Protein AF-A0A0G1ATC6-F1 (afdb_monomer_lite)

Sequence (109 aa):
MDLQSLRLQIEQAGFSEEARKLLLAMIDKTVVKGSMSDEEKKKLLEMIDVEVDKANLEADAREDMATLLDGLVNDVDVAAGVAEEQLVQLDKQTDEEVSAVGKSASAGQ

Radius of gyration: 33.74 Å; chains: 1; bounding box: 64×15×96 Å

Structure (mmCIF, N/CA/C/O backbone):
data_AF-A0A0G1ATC6-F1
#
_entry.id   AF-A0A0G1ATC6-F1
#
loop_
_atom_site.group_PDB
_atom_site.id
_atom_site.type_symbol
_atom_site.label_atom_id
_atom_site.label_alt_id
_atom_site.label_comp_id
_atom_site.label_asym_id
_atom_site.label_entity_id
_atom_site.label_seq_id
_atom_site.pdbx_PDB_ins_code
_atom_site.Cartn_x
_atom_site.Cartn_y
_atom_site.Cartn_z
_atom_site.occupancy
_atom_site.B_iso_or_equiv
_atom_site.auth_seq_id
_atom_site.auth_comp_id
_atom_site.auth_asym_id
_atom_site.auth_atom_id
_atom_site.pdbx_PDB_model_num
ATOM 1 N N . MET A 1 1 ? -21.047 6.910 12.163 1.00 63.84 1 MET A N 1
ATOM 2 C CA . MET A 1 1 ? -20.668 5.666 11.466 1.00 63.84 1 MET A CA 1
ATOM 3 C C . MET A 1 1 ? -20.840 4.529 12.456 1.00 63.84 1 MET A C 1
ATOM 5 O O . MET A 1 1 ? -20.387 4.681 13.584 1.00 63.84 1 MET A O 1
ATOM 9 N N . ASP A 1 2 ? -21.560 3.471 12.094 1.00 82.00 2 ASP A N 1
ATOM 10 C CA . ASP A 1 2 ? -21.732 2.295 12.959 1.00 82.00 2 ASP A CA 1
ATOM 11 C C . ASP A 1 2 ? -20.622 1.250 12.724 1.00 82.00 2 ASP A C 1
ATOM 13 O O . ASP A 1 2 ? -19.848 1.343 11.769 1.00 82.00 2 ASP A O 1
ATOM 17 N N . LEU A 1 3 ? -20.521 0.263 13.621 1.00 80.38 3 LEU A N 1
ATOM 18 C CA . LEU A 1 3 ? -19.479 -0.772 13.572 1.00 80.38 3 LEU A CA 1
ATOM 19 C C . LEU A 1 3 ? -19.601 -1.693 12.348 1.00 80.38 3 LEU A C 1
ATOM 21 O O . LEU A 1 3 ? -18.589 -2.205 11.880 1.00 80.38 3 LEU A O 1
ATOM 25 N N . GLN A 1 4 ? -20.811 -1.888 11.817 1.00 83.25 4 GLN A N 1
ATOM 26 C CA . GLN A 1 4 ? -21.037 -2.698 10.614 1.00 83.25 4 GLN A CA 1
ATOM 27 C C . GLN A 1 4 ? -20.516 -1.981 9.366 1.00 83.25 4 GLN A C 1
ATOM 29 O O . GLN A 1 4 ? -19.841 -2.582 8.535 1.00 83.25 4 GLN A O 1
ATOM 34 N N . SER A 1 5 ? -20.747 -0.675 9.278 1.00 85.19 5 SER A N 1
ATOM 35 C CA . SER A 1 5 ? -20.224 0.190 8.224 1.00 85.19 5 SER A CA 1
ATOM 36 C C . SER A 1 5 ? -18.699 0.241 8.264 1.00 85.19 5 SER A C 1
ATOM 38 O O . SER A 1 5 ? -18.057 0.119 7.226 1.00 85.19 5 SER A O 1
ATOM 40 N N . LEU A 1 6 ? -18.109 0.362 9.460 1.00 83.75 6 LEU A N 1
ATOM 41 C CA . LEU A 1 6 ? -16.654 0.341 9.633 1.00 83.75 6 LEU A CA 1
ATOM 42 C C . LEU A 1 6 ? -16.053 -1.009 9.212 1.00 83.75 6 LEU A C 1
ATOM 44 O O . LEU A 1 6 ? -15.051 -1.044 8.503 1.00 83.75 6 LEU A O 1
ATOM 48 N N . ARG A 1 7 ? -16.691 -2.119 9.603 1.00 86.88 7 ARG A N 1
ATOM 49 C CA . ARG A 1 7 ? -16.295 -3.470 9.187 1.00 86.88 7 ARG A CA 1
ATOM 50 C C . ARG A 1 7 ? -16.283 -3.601 7.665 1.00 86.88 7 ARG A C 1
ATOM 52 O O . ARG A 1 7 ? -15.287 -4.044 7.104 1.00 86.88 7 ARG A O 1
ATOM 59 N N . LEU A 1 8 ? -17.363 -3.178 7.008 1.00 88.88 8 LEU A N 1
ATOM 60 C CA . LEU A 1 8 ? -17.495 -3.259 5.554 1.00 88.88 8 LEU A CA 1
ATOM 61 C C . LEU A 1 8 ? -16.427 -2.415 4.845 1.00 88.88 8 LEU A C 1
ATOM 63 O O . LEU A 1 8 ? -15.848 -2.856 3.857 1.00 88.88 8 LEU A O 1
ATOM 67 N N . GLN A 1 9 ? -16.118 -1.230 5.380 1.00 87.62 9 GLN A N 1
ATOM 68 C CA . GLN A 1 9 ? -15.035 -0.393 4.863 1.00 87.62 9 GLN A CA 1
ATOM 69 C C . GLN A 1 9 ? -13.667 -1.060 5.007 1.00 87.62 9 GLN A C 1
ATOM 71 O O . GLN A 1 9 ? -12.876 -0.984 4.078 1.00 87.62 9 GLN A O 1
ATOM 76 N N . ILE A 1 10 ? -13.389 -1.751 6.114 1.00 87.56 10 ILE A N 1
ATOM 77 C CA . ILE A 1 10 ? -12.134 -2.501 6.293 1.00 87.56 10 ILE A CA 1
ATOM 78 C C . ILE A 1 10 ? -12.046 -3.698 5.343 1.00 87.56 10 ILE A C 1
ATOM 80 O O . ILE A 1 10 ? -10.961 -4.017 4.866 1.00 87.56 10 ILE A O 1
ATOM 84 N N . GLU A 1 11 ? -13.165 -4.362 5.053 1.00 86.75 11 GLU A N 1
ATOM 85 C CA . GLU A 1 11 ? -13.206 -5.465 4.084 1.00 86.75 11 GLU A CA 1
ATOM 86 C C . GLU A 1 11 ? -12.982 -4.985 2.641 1.00 86.75 11 GLU A C 1
ATOM 88 O O . GLU A 1 11 ? -12.418 -5.722 1.834 1.00 86.75 11 GLU A O 1
ATOM 93 N N . GLN A 1 12 ? -13.402 -3.758 2.325 1.00 88.94 12 GLN A N 1
ATOM 94 C CA . GLN A 1 12 ? -13.230 -3.136 1.008 1.00 88.94 12 GLN A CA 1
ATOM 95 C C . GLN A 1 12 ? -11.910 -2.376 0.860 1.00 88.94 12 GLN A C 1
ATOM 97 O O . GLN A 1 12 ? -11.427 -2.191 -0.257 1.00 88.94 12 GLN A O 1
ATOM 102 N N . ALA A 1 13 ? -11.333 -1.919 1.968 1.00 78.12 13 ALA A N 1
ATOM 103 C CA . ALA A 1 13 ? -10.046 -1.257 1.983 1.00 78.12 13 ALA A CA 1
ATOM 104 C C . ALA A 1 13 ? -8.949 -2.270 1.639 1.00 78.12 13 ALA A C 1
ATOM 106 O O . ALA A 1 13 ? -8.936 -3.394 2.142 1.00 78.12 13 ALA A O 1
ATOM 107 N N . GLY A 1 14 ? -8.013 -1.862 0.782 1.00 85.62 14 GLY A N 1
ATOM 108 C CA . GLY A 1 14 ? -6.887 -2.677 0.317 1.00 85.62 14 GLY A CA 1
ATOM 109 C C . GLY A 1 14 ? -5.828 -2.972 1.385 1.00 85.62 14 GLY A C 1
ATOM 110 O O . GLY A 1 14 ? -4.654 -3.061 1.047 1.00 85.62 14 GLY A O 1
ATOM 111 N N . PHE A 1 15 ? -6.225 -3.096 2.655 1.00 89.44 15 PHE A N 1
ATOM 112 C CA . PHE A 1 15 ? -5.347 -3.446 3.764 1.00 89.44 15 PHE A CA 1
ATOM 113 C C . PHE A 1 15 ? -4.686 -4.804 3.547 1.00 89.44 15 PHE A C 1
ATOM 115 O O . PHE A 1 15 ? -5.281 -5.734 2.983 1.00 89.44 15 PHE A O 1
ATOM 122 N N . SER A 1 16 ? -3.479 -4.946 4.092 1.00 89.94 16 SER A N 1
ATOM 123 C CA . SER A 1 16 ? -2.816 -6.239 4.188 1.00 89.94 16 SER A CA 1
ATOM 124 C C . SER A 1 16 ? -3.696 -7.264 4.917 1.00 89.94 16 SER A C 1
ATOM 126 O O . SER A 1 16 ? -4.510 -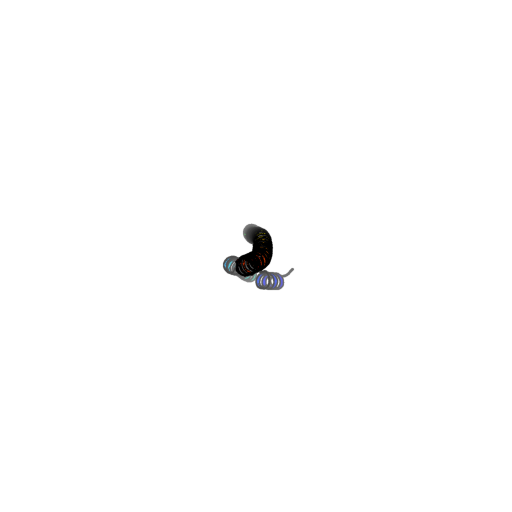6.931 5.782 1.00 89.94 16 SER A O 1
ATOM 128 N N . GLU A 1 17 ? -3.549 -8.550 4.581 1.00 90.94 17 GLU A N 1
ATOM 129 C CA . GLU A 1 17 ? -4.370 -9.604 5.190 1.00 90.94 17 GLU A CA 1
ATOM 130 C C . GLU A 1 17 ? -4.215 -9.646 6.720 1.00 90.94 17 GLU A C 1
ATOM 132 O O . GLU A 1 17 ? -5.187 -9.888 7.441 1.00 90.94 17 GLU A O 1
ATOM 137 N N . GLU A 1 18 ? -3.004 -9.380 7.211 1.00 89.62 18 GLU A N 1
ATOM 138 C CA . GLU A 1 18 ? -2.687 -9.318 8.635 1.00 89.62 18 GLU A CA 1
ATOM 139 C C . GLU A 1 18 ? -3.382 -8.137 9.318 1.00 89.62 18 GLU A C 1
ATOM 141 O O . GLU A 1 18 ? -4.114 -8.342 10.293 1.00 89.62 18 GLU A O 1
ATOM 146 N N . ALA A 1 19 ? -3.229 -6.921 8.781 1.00 88.50 19 ALA A N 1
ATOM 147 C CA . ALA A 1 19 ? -3.880 -5.738 9.330 1.00 88.50 19 ALA A CA 1
ATOM 148 C C . ALA A 1 19 ? -5.403 -5.877 9.293 1.00 88.50 19 ALA A C 1
ATOM 150 O O . ALA A 1 19 ? -6.069 -5.633 10.299 1.00 88.50 19 ALA A O 1
ATOM 151 N N . ARG A 1 20 ? -5.962 -6.379 8.186 1.00 92.56 20 ARG A N 1
ATOM 152 C CA . ARG A 1 20 ? -7.397 -6.653 8.059 1.00 92.56 20 ARG A CA 1
ATOM 153 C C . ARG A 1 20 ? -7.886 -7.616 9.140 1.00 92.56 20 ARG A C 1
ATOM 155 O O . ARG A 1 20 ? -8.885 -7.332 9.798 1.00 92.56 20 ARG A O 1
ATOM 162 N N . LYS A 1 21 ? -7.192 -8.738 9.361 1.00 92.56 21 LYS A N 1
ATOM 163 C CA . LYS A 1 21 ? -7.546 -9.713 10.412 1.00 92.56 21 LYS A CA 1
ATOM 164 C C . LYS A 1 21 ? -7.554 -9.072 11.799 1.00 92.56 21 LYS A C 1
ATOM 166 O O . LYS A 1 21 ? -8.488 -9.294 12.568 1.00 92.56 21 LYS A O 1
ATOM 171 N N . LEU A 1 22 ? -6.539 -8.273 12.113 1.00 91.00 22 LEU A N 1
ATOM 172 C CA . LEU A 1 22 ? -6.414 -7.599 13.404 1.00 91.00 22 LEU A CA 1
ATOM 173 C C . LEU A 1 22 ? -7.483 -6.514 13.605 1.00 91.00 22 LEU A C 1
ATOM 175 O O . LEU A 1 22 ? -8.117 -6.479 14.661 1.00 91.00 22 LEU A O 1
ATOM 179 N N . LEU A 1 23 ? -7.736 -5.681 12.592 1.00 90.38 23 LEU A N 1
ATOM 180 C CA . LEU A 1 23 ? -8.768 -4.640 12.621 1.00 90.38 23 LEU A CA 1
ATOM 181 C C . LEU A 1 23 ? -10.166 -5.245 12.808 1.00 90.38 23 LEU A C 1
ATOM 183 O O . LEU A 1 23 ? -10.927 -4.796 13.667 1.00 90.38 23 LEU A O 1
ATOM 187 N N . LEU A 1 24 ? -10.487 -6.312 12.069 1.00 91.12 24 LEU A N 1
ATOM 188 C CA . LEU A 1 24 ? -11.759 -7.024 12.212 1.00 91.12 24 LEU A CA 1
ATOM 189 C C . LEU A 1 24 ? -11.901 -7.664 13.598 1.00 91.12 24 LEU A C 1
ATOM 191 O O . LEU A 1 24 ? -12.950 -7.527 14.225 1.00 91.12 24 LEU A O 1
ATOM 195 N N . ALA A 1 25 ? -10.839 -8.280 14.126 1.00 91.06 25 ALA A N 1
ATOM 196 C CA . ALA A 1 25 ? -10.853 -8.850 15.472 1.00 91.06 25 ALA A CA 1
ATOM 197 C C . ALA A 1 25 ? -11.091 -7.784 16.557 1.00 91.06 25 ALA A C 1
ATOM 199 O O . ALA A 1 25 ? -11.797 -8.038 17.537 1.00 91.06 25 ALA A O 1
ATOM 200 N N . MET A 1 26 ? -10.532 -6.580 16.392 1.00 88.19 26 MET A N 1
ATOM 201 C CA . MET A 1 26 ? -10.790 -5.458 17.298 1.00 88.19 26 MET A CA 1
ATOM 202 C C . MET A 1 26 ? -12.248 -4.995 17.226 1.00 88.19 26 MET A C 1
ATOM 204 O O . MET A 1 26 ? -12.861 -4.779 18.272 1.00 88.19 26 MET A O 1
ATOM 208 N N . ILE A 1 27 ? -12.827 -4.914 16.027 1.00 87.75 27 ILE A N 1
ATOM 209 C CA . ILE A 1 27 ? -14.240 -4.559 15.846 1.00 87.75 27 ILE A CA 1
ATOM 210 C C . ILE A 1 27 ? -15.159 -5.608 16.463 1.00 87.75 27 ILE A C 1
ATOM 212 O O . ILE A 1 27 ? -16.046 -5.245 17.234 1.00 87.75 27 ILE A O 1
ATOM 216 N N . ASP A 1 28 ? -14.933 -6.893 16.195 1.00 88.94 28 ASP A N 1
ATOM 217 C CA . ASP A 1 28 ? -15.744 -7.978 16.755 1.00 88.94 28 ASP A CA 1
ATOM 218 C C . ASP A 1 28 ? -15.688 -7.964 18.294 1.00 88.94 28 ASP A C 1
ATOM 220 O O . ASP A 1 28 ? -16.715 -8.078 18.969 1.00 88.94 28 ASP A O 1
ATOM 224 N N . LYS A 1 29 ? -14.507 -7.709 18.874 1.00 86.94 29 LYS A N 1
ATOM 225 C CA . LYS A 1 29 ? -14.342 -7.536 20.326 1.00 86.94 29 LYS A CA 1
ATOM 226 C C . LYS A 1 29 ? -15.137 -6.341 20.861 1.00 86.94 29 LYS A C 1
ATOM 228 O O . LYS A 1 29 ? -15.742 -6.440 21.929 1.00 86.94 29 LYS A O 1
ATOM 233 N N . THR A 1 30 ? -15.152 -5.220 20.143 1.00 85.38 30 THR A N 1
ATOM 234 C CA . THR A 1 30 ? -15.942 -4.035 20.504 1.00 85.38 30 THR A CA 1
ATOM 235 C C . THR A 1 30 ? -17.442 -4.289 20.396 1.00 85.38 30 THR A C 1
ATOM 237 O O . THR A 1 30 ? -18.178 -3.849 21.277 1.00 85.38 30 THR A O 1
ATOM 240 N N . VAL A 1 31 ? -17.900 -5.030 19.383 1.00 82.69 31 VAL A N 1
ATOM 241 C CA . VAL A 1 31 ? -19.310 -5.433 19.248 1.00 82.69 31 VAL A CA 1
ATOM 242 C C . VAL A 1 31 ? -19.743 -6.255 20.462 1.00 82.69 31 VAL A C 1
ATOM 244 O O . VAL A 1 31 ? -20.782 -5.966 21.050 1.00 82.69 31 VAL A O 1
ATOM 247 N N . VAL A 1 32 ? -18.923 -7.220 20.893 1.00 85.00 32 VAL A N 1
ATOM 248 C CA . VAL A 1 32 ? -19.210 -8.052 22.075 1.00 85.00 32 VAL A CA 1
ATOM 249 C C . VAL A 1 32 ? -19.223 -7.229 23.367 1.00 85.00 32 VAL A C 1
ATOM 251 O O . VAL A 1 32 ? -20.089 -7.428 24.216 1.00 85.00 32 VAL A O 1
ATOM 254 N N . LYS A 1 33 ? -18.282 -6.292 23.534 1.00 85.00 33 LYS A N 1
ATOM 255 C CA . LYS A 1 33 ? -18.207 -5.426 24.724 1.00 85.00 33 LYS A CA 1
ATOM 256 C C . LYS A 1 33 ? -19.236 -4.289 24.734 1.00 85.00 33 LYS A C 1
ATOM 258 O O . LYS A 1 33 ? -19.426 -3.661 25.773 1.00 85.00 33 LYS A O 1
ATOM 263 N N . GLY A 1 34 ? -19.814 -3.948 23.584 1.00 82.00 34 GLY A N 1
ATOM 264 C CA . GLY A 1 34 ? -20.662 -2.768 23.388 1.00 82.00 34 GLY A CA 1
ATOM 265 C C . GLY A 1 34 ? -19.924 -1.423 23.455 1.00 82.00 34 GLY A C 1
ATOM 266 O O . GLY A 1 34 ? -20.546 -0.376 23.294 1.00 82.00 34 GLY A O 1
ATOM 267 N N . SER A 1 35 ? -18.609 -1.418 23.698 1.00 82.56 35 SER A N 1
ATOM 268 C CA . SER A 1 35 ? -17.782 -0.210 23.744 1.00 82.56 35 SER A CA 1
ATOM 269 C C . SER A 1 35 ? -16.312 -0.513 23.441 1.00 82.56 35 SER A C 1
ATOM 271 O O . SER A 1 35 ? -15.857 -1.656 23.532 1.00 82.56 35 SER A O 1
ATOM 273 N N . MET A 1 36 ? -15.577 0.528 23.048 1.00 82.25 36 MET A N 1
ATOM 274 C CA . MET A 1 36 ? -14.145 0.489 22.753 1.00 82.25 36 MET A CA 1
ATOM 275 C C . MET A 1 36 ? -13.434 1.438 23.716 1.00 82.25 36 MET A C 1
ATOM 277 O O . MET A 1 36 ? -13.859 2.592 23.847 1.00 82.25 36 MET A O 1
ATOM 281 N N . SER A 1 37 ? -12.382 0.971 24.392 1.00 87.00 37 SER A N 1
ATOM 282 C CA . SER A 1 37 ? -11.574 1.853 25.243 1.00 87.00 37 SER A CA 1
ATOM 283 C C . SER A 1 37 ? -10.783 2.853 24.397 1.00 87.00 37 SER A C 1
ATOM 285 O O . SER A 1 37 ? -10.552 2.630 23.209 1.00 87.00 37 SER A O 1
ATOM 287 N N . ASP A 1 38 ? -10.338 3.958 24.995 1.00 88.12 38 ASP A N 1
ATOM 288 C CA . ASP A 1 38 ? -9.525 4.945 24.270 1.00 88.12 38 ASP A CA 1
ATOM 289 C C . ASP A 1 38 ? -8.173 4.371 23.826 1.00 88.12 38 ASP A C 1
ATOM 291 O O . ASP A 1 38 ? -7.672 4.716 22.760 1.00 88.12 38 ASP A O 1
ATOM 295 N N . GLU A 1 39 ? -7.630 3.418 24.584 1.00 88.69 39 GLU A N 1
ATOM 296 C CA . GLU A 1 39 ? -6.441 2.656 24.200 1.00 88.69 39 GLU A CA 1
ATOM 297 C C . GLU A 1 39 ? -6.704 1.754 22.981 1.00 88.69 39 GLU A C 1
ATOM 299 O O . GLU A 1 39 ? -5.901 1.719 22.051 1.00 88.69 39 GLU A O 1
ATOM 304 N N . GLU A 1 40 ? -7.858 1.075 22.935 1.00 84.44 40 GLU A N 1
ATOM 305 C CA . GLU A 1 40 ? -8.268 0.266 21.780 1.00 84.44 40 GLU A CA 1
ATOM 306 C C . GLU A 1 40 ? -8.492 1.149 20.538 1.00 84.44 40 GLU A C 1
ATOM 308 O O . GLU A 1 40 ? -8.050 0.786 19.450 1.00 84.44 40 GLU A O 1
ATOM 313 N N . LYS A 1 41 ? -9.087 2.341 20.689 1.00 84.88 41 LYS A N 1
ATOM 314 C CA . LYS A 1 41 ? -9.232 3.310 19.587 1.00 84.88 41 LYS A CA 1
ATOM 315 C C . LYS A 1 41 ? -7.882 3.804 19.081 1.00 84.88 41 LYS A C 1
ATOM 317 O O . LYS A 1 41 ? -7.670 3.853 17.875 1.00 84.88 41 LYS A O 1
ATOM 322 N N . LYS A 1 42 ? -6.972 4.162 19.993 1.00 90.88 42 LYS A N 1
ATOM 323 C CA . LYS A 1 42 ? -5.632 4.640 19.639 1.00 90.88 42 LYS A CA 1
ATOM 324 C C . LYS A 1 42 ? -4.872 3.581 18.847 1.00 90.88 42 LYS A C 1
ATOM 326 O O . LYS A 1 42 ? -4.347 3.885 17.785 1.00 90.88 42 LYS A O 1
ATOM 331 N N . LYS A 1 43 ? -4.901 2.332 19.311 1.00 87.75 43 LYS A N 1
ATOM 332 C CA . LYS A 1 43 ? -4.269 1.213 18.610 1.00 87.75 43 LYS A CA 1
ATOM 333 C C . LYS A 1 43 ? -4.870 0.980 17.220 1.00 87.75 43 LYS A C 1
ATOM 335 O O . LYS A 1 43 ? -4.139 0.674 16.286 1.00 87.75 43 LYS A O 1
ATOM 340 N N . LEU A 1 44 ? -6.189 1.126 17.076 1.00 87.94 44 LEU A N 1
ATOM 341 C CA . LEU A 1 44 ? -6.860 0.999 15.781 1.00 87.94 44 LEU A CA 1
ATOM 342 C C . LEU A 1 44 ? -6.401 2.087 14.799 1.00 87.94 44 LEU A C 1
ATOM 344 O O . LEU A 1 44 ? -6.141 1.777 13.643 1.00 87.94 44 LEU A O 1
ATOM 348 N N . LEU A 1 45 ? -6.260 3.331 15.265 1.00 88.94 45 LEU A N 1
ATOM 349 C CA . LEU A 1 45 ? -5.745 4.438 14.453 1.00 88.94 45 LEU A CA 1
ATOM 350 C C . LEU A 1 45 ? -4.281 4.225 14.057 1.00 88.94 45 LEU A C 1
ATOM 352 O O . LEU A 1 45 ? -3.971 4.305 12.878 1.00 88.94 45 LEU A O 1
ATOM 356 N N . GLU A 1 46 ? -3.415 3.852 15.003 1.00 91.12 46 GLU A N 1
ATOM 357 C CA . GLU A 1 46 ? -1.998 3.571 14.723 1.00 91.12 46 GLU A CA 1
ATOM 358 C C . GLU A 1 46 ? -1.827 2.470 13.664 1.00 91.12 46 GLU A C 1
ATOM 360 O O . GLU A 1 46 ? -0.953 2.555 12.806 1.00 91.12 46 GLU A O 1
ATOM 365 N N . MET A 1 47 ? -2.677 1.438 13.690 1.00 88.62 47 MET A N 1
ATOM 366 C CA . MET A 1 47 ? -2.666 0.391 12.666 1.00 88.62 47 MET A CA 1
ATOM 367 C C . MET A 1 47 ? -3.081 0.900 11.285 1.00 88.62 47 MET A C 1
ATOM 369 O O . MET A 1 47 ? -2.505 0.475 10.285 1.00 88.62 47 MET A O 1
ATOM 373 N N . ILE A 1 48 ? -4.084 1.778 11.226 1.00 88.25 48 ILE A N 1
ATOM 374 C CA . ILE A 1 48 ? -4.523 2.387 9.967 1.00 88.25 48 ILE A CA 1
ATOM 375 C C . ILE A 1 48 ? -3.413 3.281 9.411 1.00 88.25 48 ILE A C 1
ATOM 377 O O . ILE A 1 48 ? -3.112 3.172 8.227 1.00 88.25 48 ILE A O 1
ATOM 381 N N . ASP A 1 49 ? -2.778 4.097 10.253 1.00 90.56 49 ASP A N 1
ATOM 382 C CA . ASP A 1 49 ? -1.696 4.999 9.843 1.00 90.56 49 ASP A CA 1
ATOM 383 C C . ASP A 1 49 ? -0.524 4.222 9.224 1.00 90.56 49 ASP A C 1
ATOM 385 O O . ASP A 1 49 ? -0.076 4.550 8.129 1.00 90.56 49 ASP A O 1
ATOM 389 N N . VAL A 1 50 ? -0.095 3.122 9.856 1.00 90.75 50 VAL A N 1
ATOM 390 C CA . VAL A 1 50 ? 0.975 2.261 9.318 1.00 90.75 50 VAL A CA 1
ATOM 391 C C . VAL A 1 50 ? 0.620 1.685 7.944 1.00 90.75 50 VAL A C 1
ATOM 393 O O . VAL A 1 50 ? 1.474 1.614 7.059 1.00 90.75 50 VAL A O 1
ATOM 396 N N . GLU A 1 51 ? -0.625 1.256 7.740 1.00 90.19 51 GLU A N 1
ATOM 397 C CA . GLU A 1 51 ? -1.058 0.727 6.443 1.00 90.19 51 GLU A CA 1
ATOM 398 C C . GLU A 1 51 ? -1.171 1.824 5.375 1.00 90.19 51 GLU A C 1
ATOM 400 O O . GLU A 1 51 ? -0.848 1.573 4.215 1.00 90.19 51 GLU A O 1
ATOM 405 N N . VAL A 1 52 ? -1.576 3.040 5.752 1.00 89.19 52 VAL A N 1
ATOM 406 C CA . VAL A 1 52 ? -1.587 4.200 4.848 1.00 89.19 52 VAL A CA 1
ATOM 407 C C . VAL A 1 52 ? -0.166 4.555 4.418 1.00 89.19 52 VAL A C 1
ATOM 409 O O . VAL A 1 52 ? 0.089 4.699 3.222 1.00 89.19 52 VAL A O 1
ATOM 412 N N . ASP A 1 53 ? 0.772 4.630 5.361 1.00 90.62 53 ASP A N 1
ATOM 413 C CA . ASP A 1 53 ? 2.178 4.914 5.067 1.00 90.62 53 ASP A CA 1
ATOM 414 C C . ASP A 1 53 ? 2.782 3.851 4.145 1.00 90.62 53 ASP A C 1
ATOM 416 O O . ASP A 1 53 ? 3.478 4.169 3.178 1.00 90.62 53 ASP A O 1
ATOM 420 N N . LYS A 1 54 ? 2.463 2.578 4.393 1.00 87.69 54 LYS A N 1
ATOM 421 C CA . LYS A 1 54 ? 2.888 1.477 3.529 1.00 87.69 54 LYS A CA 1
ATOM 422 C C . LYS A 1 54 ? 2.292 1.586 2.125 1.00 87.69 54 LYS A C 1
ATOM 424 O O . LYS A 1 54 ? 3.014 1.379 1.154 1.00 87.69 54 LYS A O 1
ATOM 429 N N . ALA A 1 55 ? 1.007 1.911 2.003 1.00 86.06 55 ALA A N 1
ATOM 430 C CA . ALA A 1 55 ? 0.357 2.075 0.706 1.00 86.06 55 ALA A CA 1
ATOM 431 C C . ALA A 1 55 ? 0.973 3.228 -0.103 1.00 86.06 55 ALA A C 1
ATOM 433 O O . ALA A 1 55 ? 1.161 3.085 -1.310 1.00 86.06 55 ALA A O 1
ATOM 434 N N . ASN A 1 56 ? 1.336 4.331 0.557 1.00 86.50 56 ASN A N 1
ATOM 435 C CA . ASN A 1 56 ? 2.044 5.441 -0.082 1.00 86.50 56 ASN A CA 1
ATOM 436 C C . ASN A 1 56 ? 3.433 5.009 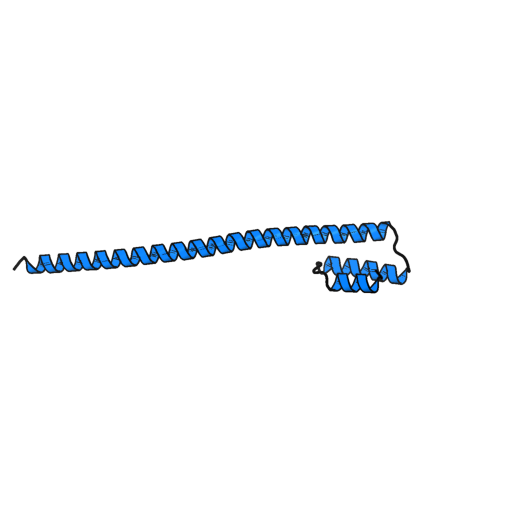-0.567 1.00 86.50 56 ASN A C 1
ATOM 438 O O . ASN A 1 56 ? 3.768 5.236 -1.723 1.00 86.50 56 ASN A O 1
ATOM 442 N N . LEU A 1 57 ? 4.197 4.289 0.262 1.00 87.62 57 LEU A N 1
ATOM 443 C CA . LEU A 1 57 ? 5.500 3.753 -0.143 1.00 87.62 57 LEU A CA 1
ATOM 444 C C . LEU A 1 57 ? 5.388 2.794 -1.342 1.00 87.62 57 LEU A C 1
ATOM 446 O O . LEU A 1 57 ? 6.224 2.812 -2.243 1.00 87.62 57 LEU A O 1
ATOM 450 N N . GLU A 1 58 ? 4.360 1.943 -1.365 1.00 86.81 58 GLU A N 1
ATOM 451 C CA . GLU A 1 58 ? 4.087 1.068 -2.508 1.00 86.81 58 GLU A CA 1
ATOM 452 C C . GLU A 1 58 ? 3.694 1.853 -3.765 1.00 86.81 58 GLU A C 1
ATOM 454 O O . GLU A 1 58 ? 4.005 1.406 -4.870 1.00 86.81 58 GLU A O 1
ATOM 459 N N . ALA A 1 59 ? 3.007 2.989 -3.624 1.00 87.25 59 ALA A N 1
ATOM 460 C CA . ALA A 1 59 ? 2.672 3.863 -4.743 1.00 87.25 59 ALA A CA 1
ATOM 461 C C . ALA A 1 59 ? 3.931 4.525 -5.322 1.00 87.25 59 ALA A C 1
ATOM 463 O O . ALA A 1 59 ? 4.150 4.414 -6.528 1.00 87.25 59 ALA A O 1
ATOM 464 N N . ASP A 1 60 ? 4.788 5.088 -4.467 1.00 86.19 60 ASP A N 1
ATOM 465 C CA . ASP A 1 60 ? 6.069 5.687 -4.863 1.00 86.19 60 ASP A CA 1
ATOM 466 C C . ASP A 1 60 ? 6.947 4.657 -5.595 1.00 86.19 60 ASP A C 1
ATOM 468 O O . ASP A 1 60 ? 7.430 4.893 -6.700 1.00 86.19 60 ASP A O 1
ATOM 472 N N . ALA A 1 61 ? 7.071 3.444 -5.042 1.00 82.12 61 ALA A N 1
ATOM 473 C CA . ALA A 1 61 ? 7.848 2.376 -5.670 1.00 82.12 61 ALA A CA 1
ATOM 474 C C . ALA A 1 61 ? 7.285 1.948 -7.039 1.00 82.12 61 ALA A C 1
ATOM 476 O O . ALA A 1 61 ? 8.043 1.596 -7.946 1.00 82.12 61 ALA A O 1
ATOM 477 N N . ARG A 1 62 ? 5.956 1.960 -7.214 1.00 81.88 62 ARG A N 1
ATOM 478 C CA . ARG A 1 62 ? 5.327 1.672 -8.515 1.00 81.88 62 ARG A CA 1
ATOM 479 C C . ARG A 1 62 ? 5.583 2.784 -9.525 1.00 81.88 62 ARG A C 1
ATOM 481 O O . ARG A 1 62 ? 5.759 2.471 -10.700 1.00 81.88 62 ARG A O 1
ATOM 488 N N . GLU A 1 63 ? 5.605 4.040 -9.093 1.00 87.12 63 GLU A N 1
ATOM 489 C CA . GLU A 1 63 ? 5.937 5.186 -9.944 1.00 87.12 63 GLU A CA 1
ATOM 490 C C . GLU A 1 63 ? 7.398 5.128 -10.414 1.00 87.12 63 GLU A C 1
ATOM 492 O O . GLU A 1 63 ? 7.669 5.246 -11.614 1.00 87.12 63 GLU A O 1
ATOM 497 N N . ASP A 1 64 ? 8.325 4.822 -9.506 1.0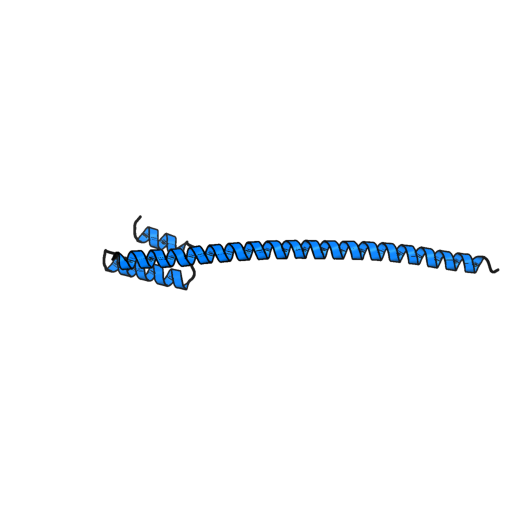0 83.94 64 ASP A N 1
AT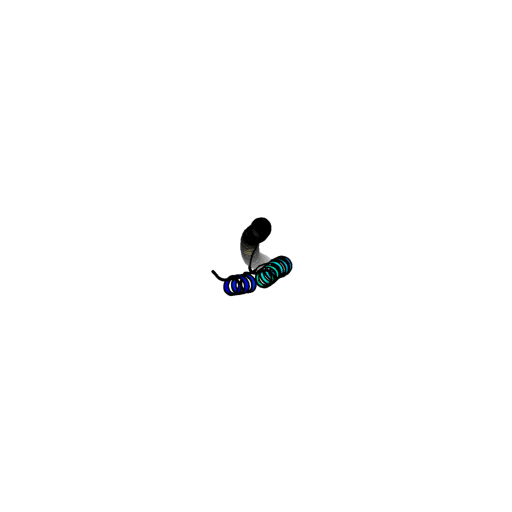OM 498 C CA . ASP A 1 64 ? 9.737 4.604 -9.838 1.00 83.94 64 ASP A CA 1
ATOM 499 C C . ASP A 1 64 ? 9.905 3.455 -10.843 1.00 83.94 64 ASP A C 1
ATOM 501 O O . ASP A 1 64 ? 10.618 3.582 -11.842 1.00 83.94 64 ASP A O 1
ATOM 505 N N . MET A 1 65 ? 9.210 2.331 -10.628 1.00 70.06 65 MET A N 1
ATOM 506 C CA . MET A 1 65 ? 9.226 1.207 -11.568 1.00 70.06 65 MET A CA 1
ATOM 507 C C . MET A 1 65 ? 8.630 1.576 -12.928 1.00 70.06 65 MET A C 1
ATOM 509 O O . MET A 1 65 ? 9.171 1.153 -13.947 1.00 70.06 65 MET A O 1
ATOM 513 N N . ALA A 1 66 ? 7.544 2.350 -12.972 1.00 78.69 66 ALA A N 1
ATOM 514 C CA . ALA A 1 66 ? 6.954 2.807 -14.227 1.00 78.69 66 ALA A CA 1
ATOM 515 C C . ALA A 1 66 ? 7.934 3.694 -15.005 1.00 78.69 66 ALA A C 1
ATOM 517 O O . ALA A 1 66 ? 8.116 3.491 -16.202 1.00 78.69 66 ALA A O 1
ATOM 518 N N . THR A 1 67 ? 8.630 4.598 -14.314 1.00 82.88 67 THR A N 1
ATOM 519 C CA . THR A 1 67 ? 9.663 5.459 -14.904 1.00 82.88 67 THR A CA 1
ATOM 520 C C . THR A 1 67 ? 10.836 4.641 -15.448 1.00 82.88 67 THR A C 1
ATOM 522 O O . THR A 1 67 ? 11.291 4.870 -16.567 1.00 82.88 67 THR A O 1
ATOM 525 N N . LEU A 1 68 ? 11.309 3.644 -14.692 1.00 80.88 68 LEU A N 1
ATOM 526 C CA . LEU A 1 68 ? 12.369 2.739 -15.147 1.00 80.88 68 LEU A CA 1
ATOM 527 C C . LEU A 1 68 ? 11.941 1.909 -16.363 1.00 80.88 68 LEU A C 1
ATOM 529 O O . LEU A 1 68 ? 12.738 1.714 -17.280 1.00 80.88 68 LEU A O 1
ATOM 533 N N . LEU A 1 69 ? 10.700 1.419 -16.379 1.00 78.06 69 LEU A N 1
ATOM 534 C CA . LEU A 1 69 ? 10.159 0.663 -17.508 1.00 78.06 69 LEU A CA 1
ATOM 535 C C . LEU A 1 69 ? 10.001 1.540 -18.755 1.00 78.06 69 LEU A C 1
ATOM 537 O O . LEU A 1 69 ? 10.335 1.080 -19.842 1.00 78.06 69 LEU A O 1
ATOM 541 N N . ASP A 1 70 ? 9.554 2.788 -18.609 1.00 78.88 70 ASP A N 1
ATOM 542 C CA . ASP A 1 70 ? 9.461 3.747 -19.716 1.00 78.88 70 ASP A CA 1
ATOM 543 C C . ASP A 1 70 ? 10.847 4.085 -20.287 1.00 78.88 70 ASP A C 1
ATOM 545 O O . ASP A 1 70 ? 11.059 4.051 -21.500 1.00 78.88 70 ASP A O 1
ATOM 549 N N . GLY A 1 71 ? 11.837 4.305 -19.415 1.00 79.81 71 GLY A N 1
ATOM 550 C CA . GLY A 1 71 ? 13.234 4.478 -19.820 1.00 79.81 71 GLY A CA 1
ATOM 551 C C . GLY A 1 71 ? 13.776 3.273 -20.594 1.00 79.81 71 GLY A C 1
ATOM 552 O O . GLY A 1 71 ? 14.366 3.440 -21.658 1.00 79.81 71 GLY A O 1
ATOM 553 N N . LEU A 1 72 ? 13.508 2.055 -20.114 1.00 75.62 72 LEU A N 1
ATOM 554 C CA . LEU A 1 72 ? 13.933 0.828 -20.790 1.00 75.62 72 LEU A CA 1
ATOM 555 C C . LEU A 1 72 ? 13.303 0.677 -22.182 1.00 75.62 72 LEU A C 1
ATOM 557 O O . LEU A 1 72 ? 13.987 0.252 -23.110 1.00 75.62 72 LEU A O 1
ATOM 561 N N . VAL A 1 73 ? 12.017 1.004 -22.336 1.00 76.44 73 VAL A N 1
ATOM 562 C CA . VAL A 1 73 ? 11.340 0.965 -23.644 1.00 76.44 73 VAL A CA 1
ATOM 563 C C . VAL A 1 73 ? 11.997 1.948 -24.612 1.00 76.44 73 VAL A C 1
ATOM 565 O O . VAL A 1 73 ? 12.349 1.556 -25.723 1.00 76.44 73 VAL A O 1
ATOM 568 N N . ASN A 1 74 ? 12.253 3.181 -24.169 1.00 74.50 74 ASN A N 1
ATOM 569 C CA . ASN A 1 74 ? 12.924 4.189 -24.989 1.00 74.50 74 ASN A CA 1
ATOM 570 C C . ASN A 1 74 ? 14.341 3.753 -25.405 1.00 74.50 74 ASN A C 1
ATOM 572 O O . ASN A 1 74 ? 14.716 3.913 -26.565 1.00 74.50 74 ASN A O 1
ATOM 576 N N . ASP A 1 75 ? 15.119 3.162 -24.496 1.00 71.19 75 ASP A N 1
ATOM 577 C CA . ASP A 1 75 ? 16.471 2.677 -24.800 1.00 71.19 75 ASP A CA 1
ATOM 578 C C . ASP A 1 75 ? 16.460 1.531 -25.824 1.00 71.19 75 ASP A C 1
ATOM 580 O O . ASP A 1 75 ? 17.320 1.474 -26.708 1.00 71.19 75 ASP A O 1
ATOM 584 N N . VAL A 1 76 ? 15.478 0.627 -25.736 1.00 70.75 76 VAL A N 1
ATOM 585 C CA . VAL A 1 76 ? 15.295 -0.464 -26.706 1.00 70.75 76 VAL A CA 1
ATOM 586 C C . VAL A 1 76 ? 14.915 0.084 -28.080 1.00 70.75 76 VAL A C 1
ATOM 588 O O . VAL A 1 76 ? 15.501 -0.343 -29.078 1.00 70.75 76 VAL A O 1
ATOM 591 N N . ASP A 1 77 ? 13.998 1.048 -28.144 1.00 70.75 77 ASP A N 1
ATOM 592 C CA . ASP A 1 77 ? 13.582 1.674 -29.403 1.00 70.75 77 ASP A CA 1
ATOM 593 C C . ASP A 1 77 ? 14.740 2.445 -30.059 1.00 70.75 77 ASP A C 1
ATOM 595 O O . ASP A 1 77 ? 14.966 2.331 -31.268 1.00 70.75 77 ASP A O 1
ATOM 599 N N . VAL A 1 78 ? 15.543 3.166 -29.269 1.00 72.81 78 VAL A N 1
ATOM 600 C CA . VAL A 1 78 ? 16.754 3.847 -29.756 1.00 72.81 78 VAL A CA 1
ATOM 601 C C . VAL A 1 78 ? 17.785 2.840 -30.266 1.00 72.81 78 VAL A C 1
ATOM 603 O O . VAL A 1 78 ? 18.339 3.026 -31.351 1.00 72.81 78 VAL A O 1
ATOM 606 N N . ALA A 1 79 ? 18.036 1.755 -29.530 1.00 60.22 79 ALA A N 1
ATOM 607 C CA . ALA A 1 79 ? 18.973 0.717 -29.958 1.00 60.22 79 ALA A CA 1
ATOM 608 C C . ALA A 1 79 ? 18.523 0.035 -31.262 1.00 60.22 79 ALA A C 1
ATOM 610 O O . ALA A 1 79 ? 19.357 -0.236 -32.129 1.00 60.22 79 ALA A O 1
ATOM 611 N N . ALA A 1 80 ? 17.218 -0.199 -31.425 1.00 67.88 80 ALA A N 1
ATOM 612 C CA . ALA A 1 80 ? 16.646 -0.746 -32.650 1.00 67.88 80 ALA A CA 1
ATOM 613 C C . ALA A 1 80 ? 16.817 0.213 -33.840 1.00 67.88 80 ALA A C 1
ATOM 615 O O . ALA A 1 80 ? 17.265 -0.219 -34.903 1.00 67.88 80 ALA A O 1
ATOM 616 N N . GLY A 1 81 ? 16.556 1.512 -33.651 1.00 66.75 81 GLY A N 1
ATOM 617 C CA . GLY A 1 81 ? 16.758 2.527 -34.691 1.00 66.75 81 GLY A CA 1
ATOM 618 C C . GLY A 1 81 ? 18.222 2.661 -35.125 1.00 66.75 81 GLY A C 1
ATOM 619 O O . GLY A 1 81 ? 18.518 2.692 -36.319 1.00 66.75 81 GLY A O 1
ATOM 620 N N . VAL A 1 82 ? 19.163 2.653 -34.174 1.00 72.81 82 VAL A N 1
ATOM 621 C CA . VAL A 1 82 ? 20.606 2.686 -34.481 1.00 72.81 82 VAL A CA 1
ATOM 622 C C . VAL A 1 82 ? 21.046 1.429 -35.238 1.00 72.81 82 VAL A C 1
ATOM 624 O O . VAL A 1 82 ? 21.850 1.522 -36.167 1.00 72.81 82 VAL A O 1
ATOM 627 N N . ALA A 1 83 ? 20.527 0.253 -34.875 1.00 61.81 83 ALA A N 1
ATOM 628 C CA . ALA A 1 83 ? 20.832 -0.988 -35.584 1.00 61.81 83 ALA A CA 1
ATOM 629 C C . ALA A 1 83 ? 20.305 -0.971 -37.031 1.00 61.81 83 ALA A C 1
ATOM 631 O O . ALA A 1 83 ? 21.009 -1.408 -37.943 1.00 61.81 83 ALA A O 1
ATOM 632 N N . GLU A 1 84 ? 19.106 -0.432 -37.262 1.00 73.19 84 GLU A N 1
ATOM 633 C CA . GLU A 1 84 ? 18.536 -0.284 -38.604 1.00 73.19 84 GLU A CA 1
ATOM 634 C C . GLU A 1 84 ? 19.363 0.680 -39.471 1.00 73.19 84 GLU A C 1
ATOM 636 O O . GLU A 1 84 ?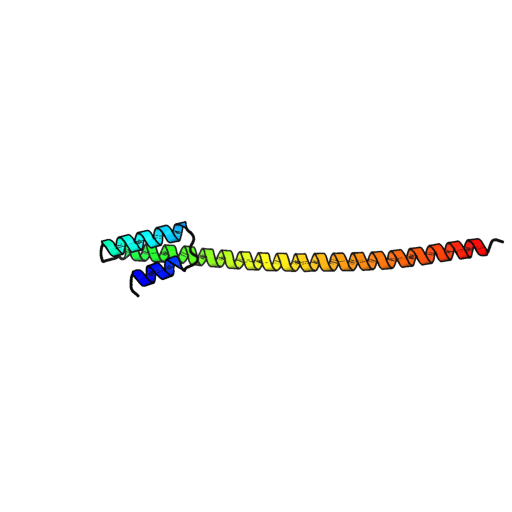 19.708 0.350 -40.608 1.00 73.19 84 GLU A O 1
ATOM 641 N N . GLU A 1 85 ? 19.781 1.826 -38.925 1.00 73.19 85 GLU A N 1
ATOM 642 C CA . GLU A 1 85 ? 20.660 2.763 -39.636 1.00 73.19 85 GLU A CA 1
ATOM 643 C C . GLU A 1 85 ? 22.010 2.136 -40.003 1.00 73.19 85 GLU A C 1
ATOM 645 O O . GLU A 1 85 ? 22.503 2.337 -41.118 1.00 73.19 85 GLU A O 1
ATOM 650 N N . GLN A 1 86 ? 22.604 1.355 -39.096 1.00 69.88 86 GLN A N 1
ATOM 651 C CA . GLN A 1 86 ? 23.857 0.650 -39.368 1.00 69.88 86 GLN A CA 1
ATOM 652 C C . GLN A 1 86 ? 23.694 -0.387 -40.480 1.00 69.88 86 GLN A C 1
ATOM 654 O O . GLN A 1 86 ? 24.554 -0.462 -41.356 1.00 69.88 86 GLN A O 1
ATOM 659 N N . LEU A 1 87 ? 22.590 -1.140 -40.497 1.00 64.69 87 LEU A N 1
ATOM 660 C CA . LEU A 1 87 ? 22.302 -2.100 -41.567 1.00 64.69 87 LEU A CA 1
ATOM 661 C C . LEU A 1 87 ? 22.145 -1.406 -42.927 1.00 64.69 87 LEU A C 1
ATOM 663 O O . LEU A 1 87 ? 22.728 -1.861 -43.909 1.00 64.69 87 LEU A O 1
ATOM 667 N N . VAL A 1 88 ? 21.439 -0.272 -42.986 1.00 73.75 88 VAL A N 1
ATOM 668 C CA . VAL A 1 88 ? 21.277 0.512 -44.226 1.00 73.75 88 VAL A CA 1
ATOM 669 C C . VAL A 1 88 ? 22.611 1.077 -44.727 1.00 73.75 88 VAL A C 1
ATOM 671 O O . VAL A 1 88 ? 22.848 1.139 -45.935 1.00 73.75 88 VAL A O 1
ATOM 674 N N . GLN A 1 89 ? 23.495 1.513 -43.828 1.00 75.31 89 GLN A N 1
ATOM 675 C CA . GLN A 1 89 ? 24.827 1.991 -44.213 1.00 75.31 89 GLN A CA 1
ATOM 676 C C . GLN A 1 89 ? 25.716 0.857 -44.733 1.00 75.31 89 GLN A C 1
ATOM 678 O O . GLN A 1 89 ? 26.428 1.050 -45.720 1.00 75.31 89 GLN A O 1
ATOM 683 N N . LEU A 1 90 ? 25.649 -0.317 -44.101 1.00 71.00 90 LEU A N 1
ATOM 684 C CA . LEU A 1 90 ? 26.434 -1.487 -44.491 1.00 71.00 90 LEU A CA 1
ATOM 685 C C . LEU A 1 90 ? 26.024 -2.009 -45.876 1.00 71.00 90 LEU A C 1
ATOM 687 O O . LEU A 1 90 ? 26.885 -2.355 -46.684 1.00 71.00 90 LEU A O 1
ATOM 691 N N . ASP A 1 91 ? 24.724 -1.998 -46.177 1.00 72.06 91 ASP A N 1
ATOM 692 C CA . ASP A 1 91 ? 24.174 -2.370 -47.488 1.00 72.06 91 ASP A CA 1
ATOM 693 C C . ASP A 1 91 ? 24.6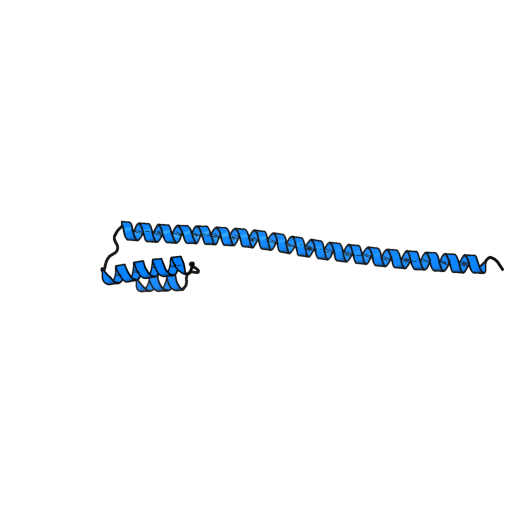92 -1.437 -48.598 1.00 72.06 91 ASP A C 1
ATOM 695 O O . ASP A 1 91 ? 25.252 -1.888 -49.597 1.00 72.06 91 ASP A O 1
ATOM 699 N N . LYS A 1 92 ? 24.651 -0.117 -48.365 1.00 73.62 92 LYS A N 1
ATOM 700 C CA . LYS A 1 92 ? 25.189 0.882 -49.309 1.00 73.62 92 LYS A CA 1
ATOM 701 C C . LYS A 1 92 ? 26.689 0.734 -49.554 1.00 73.62 92 LYS A C 1
ATOM 703 O O . LYS A 1 92 ? 27.123 0.834 -50.698 1.00 73.62 92 LYS A O 1
ATOM 708 N N . GLN A 1 93 ? 27.480 0.507 -48.503 1.00 74.56 93 GLN A N 1
ATOM 709 C CA . GLN A 1 93 ? 28.921 0.281 -48.653 1.00 74.56 93 GLN A CA 1
ATOM 710 C C . GLN A 1 93 ? 29.203 -0.986 -49.463 1.00 74.56 93 GLN A C 1
ATOM 712 O O . GLN A 1 93 ? 30.060 -0.973 -50.345 1.00 74.56 93 GLN A O 1
ATOM 717 N N . THR A 1 94 ? 28.445 -2.054 -49.213 1.00 72.69 94 THR A N 1
ATOM 718 C CA . THR A 1 94 ? 28.587 -3.317 -49.945 1.00 72.69 94 THR A CA 1
ATOM 719 C C . THR A 1 94 ? 28.271 -3.128 -51.433 1.00 72.69 94 THR A C 1
ATOM 721 O O . THR A 1 94 ? 29.042 -3.571 -52.285 1.00 72.69 94 THR A O 1
ATOM 724 N N . ASP A 1 95 ? 27.201 -2.405 -51.770 1.00 73.81 95 ASP A N 1
ATOM 725 C CA . ASP A 1 95 ? 26.837 -2.095 -53.159 1.00 73.81 95 ASP A CA 1
ATOM 726 C C . ASP A 1 95 ? 27.884 -1.228 -53.879 1.00 73.81 95 ASP A C 1
ATOM 728 O O . ASP A 1 95 ? 28.184 -1.443 -55.064 1.00 73.81 95 ASP A O 1
ATOM 732 N N . GLU A 1 96 ? 28.469 -0.256 -53.177 1.00 74.75 96 GLU A N 1
ATOM 733 C CA . GLU A 1 96 ? 29.549 0.585 -53.699 1.00 74.75 96 GLU A CA 1
ATOM 734 C C . GLU A 1 96 ? 30.830 -0.223 -53.949 1.00 74.75 96 GLU A C 1
ATOM 736 O O . GLU A 1 96 ? 31.439 -0.088 -55.017 1.00 74.75 96 GLU A O 1
ATOM 741 N N . GLU A 1 97 ? 31.215 -1.103 -53.023 1.00 73.44 97 GLU A N 1
ATOM 742 C CA . GLU A 1 97 ? 32.379 -1.982 -53.170 1.00 73.44 97 GLU A CA 1
ATOM 743 C C . GLU A 1 97 ? 32.201 -2.983 -54.317 1.00 73.44 97 GLU A C 1
ATOM 745 O O . GLU A 1 97 ? 33.084 -3.110 -55.170 1.00 73.44 97 GLU A O 1
ATOM 750 N N . VAL A 1 98 ? 31.043 -3.643 -54.412 1.00 73.44 98 VAL A N 1
ATOM 751 C CA . VAL A 1 98 ? 30.731 -4.571 -55.514 1.00 73.44 98 VAL A CA 1
ATOM 752 C C . VAL A 1 98 ? 30.757 -3.840 -56.860 1.00 73.44 98 VAL A C 1
ATOM 754 O O . VAL A 1 98 ? 31.340 -4.333 -57.833 1.00 73.44 98 VAL A O 1
ATOM 757 N N . SER A 1 99 ? 30.201 -2.629 -56.920 1.00 72.62 99 SER A N 1
ATOM 758 C CA . SER A 1 99 ? 30.233 -1.789 -58.123 1.00 72.62 99 SER A CA 1
ATOM 759 C C . SER A 1 99 ? 31.650 -1.343 -58.498 1.00 72.62 99 SER A C 1
ATOM 761 O O . SER A 1 99 ? 31.992 -1.283 -59.686 1.00 72.62 99 SER A O 1
ATOM 763 N N . ALA A 1 100 ? 32.497 -1.038 -57.513 1.00 69.81 100 ALA A N 1
ATOM 764 C CA . ALA A 1 100 ? 33.892 -0.665 -57.729 1.00 69.81 100 ALA A CA 1
ATOM 765 C C . ALA A 1 100 ? 34.730 -1.849 -58.238 1.00 69.81 100 ALA A C 1
ATOM 767 O O . ALA A 1 100 ? 35.515 -1.685 -59.181 1.00 69.81 100 ALA A O 1
ATOM 768 N N . VAL A 1 101 ? 34.521 -3.047 -57.686 1.00 72.38 101 VAL A N 1
ATOM 769 C CA . VAL A 1 101 ? 35.163 -4.295 -58.134 1.00 72.38 101 VAL A CA 1
ATOM 770 C C . VAL A 1 101 ? 34.731 -4.655 -59.560 1.00 72.38 101 VAL A C 1
ATOM 772 O O . VAL A 1 101 ? 35.575 -4.962 -60.402 1.00 72.38 101 VAL A O 1
ATOM 775 N N . GLY A 1 102 ? 33.441 -4.539 -59.886 1.00 67.12 102 GLY A N 1
ATOM 776 C CA . GLY A 1 102 ? 32.934 -4.793 -61.241 1.00 67.12 102 GLY A CA 1
ATOM 777 C C . GLY A 1 102 ? 33.507 -3.835 -62.294 1.00 67.12 102 GLY A C 1
ATOM 778 O O . GLY A 1 102 ? 33.882 -4.258 -63.389 1.00 67.12 102 GLY A O 1
ATOM 779 N N . LYS A 1 103 ? 33.655 -2.546 -61.955 1.00 62.41 103 LYS A N 1
ATOM 780 C CA . LYS A 1 103 ? 34.277 -1.552 -62.850 1.00 62.41 103 LYS A CA 1
ATOM 781 C C . LYS A 1 103 ? 35.769 -1.801 -63.058 1.00 62.41 103 LYS A C 1
ATOM 783 O O . LYS A 1 103 ? 36.236 -1.725 -64.193 1.00 62.41 103 LYS A O 1
ATOM 788 N N . SER A 1 104 ? 36.509 -2.129 -62.001 1.00 60.69 104 SER A N 1
ATOM 789 C CA . SER A 1 104 ? 37.948 -2.412 -62.101 1.00 60.69 104 SER A CA 1
ATOM 790 C C . SER A 1 104 ? 38.248 -3.726 -62.836 1.00 60.69 104 SER A C 1
ATOM 792 O O . SER A 1 104 ? 39.229 -3.786 -63.573 1.00 60.69 104 SER A O 1
ATOM 794 N N . ALA A 1 105 ? 37.360 -4.723 -62.763 1.00 59.22 105 ALA A N 1
ATOM 795 C CA . ALA A 1 105 ? 37.439 -5.935 -63.584 1.00 59.22 105 ALA A CA 1
ATOM 796 C C . ALA A 1 105 ? 37.186 -5.677 -65.086 1.00 59.22 105 ALA A C 1
ATOM 798 O O . ALA A 1 105 ? 37.778 -6.346 -65.929 1.00 59.22 105 ALA A O 1
ATOM 799 N N . SER A 1 106 ? 36.348 -4.692 -65.435 1.00 57.91 106 SER A N 1
ATOM 800 C CA . SER A 1 106 ? 36.038 -4.338 -66.834 1.00 57.91 106 SER A CA 1
ATOM 801 C C . SER A 1 106 ? 37.055 -3.410 -67.520 1.00 57.91 106 SER A C 1
ATOM 803 O O . SER A 1 106 ? 37.052 -3.309 -68.742 1.00 57.91 106 SER A O 1
ATOM 805 N N . ALA A 1 107 ? 37.927 -2.735 -66.761 1.00 58.50 107 ALA A N 1
ATOM 806 C CA . ALA A 1 107 ? 38.918 -1.785 -67.287 1.00 58.50 107 ALA A CA 1
ATOM 807 C C . ALA A 1 107 ? 40.302 -2.412 -67.572 1.00 58.50 107 ALA A C 1
ATOM 809 O O . ALA A 1 107 ? 41.197 -1.723 -68.056 1.00 58.50 107 ALA A O 1
ATOM 810 N N . GLY A 1 108 ? 40.491 -3.695 -67.240 1.00 55.53 108 GLY A N 1
ATOM 811 C CA . GLY A 1 108 ? 41.744 -4.440 -67.419 1.00 55.53 108 GLY A CA 1
ATOM 812 C C . GLY A 1 108 ? 41.789 -5.375 -68.636 1.00 55.53 108 GLY A C 1
ATOM 813 O O . GLY A 1 108 ? 42.694 -6.208 -68.694 1.00 55.53 108 GLY A O 1
ATOM 814 N N . GLN A 1 109 ? 40.830 -5.278 -69.566 1.00 46.84 109 GLN A N 1
ATOM 815 C CA . GLN A 1 109 ? 40.818 -6.007 -70.846 1.00 46.84 109 GLN A CA 1
ATOM 816 C C . GLN A 1 109 ? 41.118 -5.088 -72.028 1.00 46.84 109 GLN A C 1
ATOM 818 O O . GLN A 1 109 ? 40.618 -3.941 -72.026 1.00 46.84 109 GLN A O 1
#

Secondary structure (DSSP, 8-state):
--HHHHHHHHHHS---HHHHHHHHHHHHHHHHHSS--HHHHHHHHHHHHHHHHHHHHHHHHHHHHHHHHHHHHHHHHHHHHHHHHHHHHHHHHHHHHHHHHHHHHHS--

Foldseek 3Di:
DDLVVVLVVLVVDPFDPVLSVVLNVLSVVCVVVVHADPVSVVVNVVSVVVRVVVVVVVVVVVVVVVVVVVVVVVVVVVVVVVVVVVVVVVVVVVVVVVVVVVVVVVVPD

pLDDT: mean 79.97, std 9.92, range [46.84, 92.56]

Organism: NCBI:txid1618420